Protein AF-0000000080389198 (afdb_homodimer)

pLDDT: 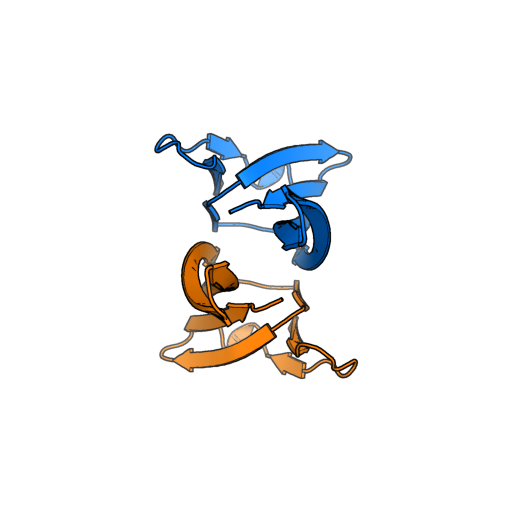mean 92.0, std 7.39, range [66.56, 98.25]

Sequence (150 aa):
MILIQRRYQDEVEQISEVDVDRVKLNLGITRKVCCGGREKKDYDLGWIENPKDMKLTTVKDYEIKDRVLEVWIEPMILIQRRYQDEVEQISEVDVDRVKLNLGITRKVCCGGREKKDYDLGWIENPKDMKLTTVKDYEIKDRVLEVWIEP

Radius of gyration: 15.68 Å; Cα contacts (8 Å, |Δi|>4): 399; chains: 2; bounding box: 32×49×30 Å

Secondary structure (DSSP, 8-state):
-EEEEETT---EEEE-GGG-SEEEEEEEEEEEEGGGEEEEEEEEEEEEES--EEEEEEEEEEEEETTEEEEEE--/-EEEEETT---EEEE-GGG-SEEEEEEEEEEEEGGGEEEEEEEEEEEEES--EEEEEEEEEEEEETTEEEEEE--

Organism: NCBI:txid1090322

Structure (mmCIF, N/CA/C/O backbone):
data_AF-0000000080389198-model_v1
#
loop_
_entity.id
_entity.type
_entity.pdbx_description
1 polymer 'Uncharacterized protein'
#
loop_
_atom_site.group_PDB
_atom_site.id
_atom_site.type_symbol
_atom_site.label_atom_id
_atom_site.label_alt_id
_atom_site.label_comp_id
_atom_site.label_asym_id
_atom_site.label_entity_id
_atom_site.label_seq_id
_atom_site.pdbx_PDB_ins_code
_atom_site.Cartn_x
_atom_site.Cartn_y
_atom_site.Cartn_z
_atom_site.occupancy
_atom_site.B_iso_or_equiv
_atom_site.auth_seq_id
_atom_site.auth_comp_id
_atom_site.auth_asym_id
_atom_site.auth_atom_id
_atom_site.pdbx_PDB_model_num
ATOM 1 N N . MET A 1 1 ? -12.062 -12.18 0.208 1 93.06 1 MET A N 1
ATOM 2 C CA . MET A 1 1 ? -12.703 -10.883 0.411 1 93.06 1 MET A CA 1
ATOM 3 C C . MET A 1 1 ? -11.664 -9.781 0.591 1 93.06 1 MET A C 1
ATOM 5 O O . MET A 1 1 ? -10.578 -10.031 1.115 1 93.06 1 MET A O 1
ATOM 9 N N . ILE A 1 2 ? -12.094 -8.633 0.04 1 95.5 2 ILE A N 1
ATOM 10 C CA . ILE A 1 2 ? -11.258 -7.453 0.213 1 95.5 2 ILE A CA 1
ATOM 11 C C . ILE A 1 2 ? -11.82 -6.574 1.327 1 95.5 2 ILE A C 1
ATOM 13 O O . ILE A 1 2 ? -12.969 -6.121 1.248 1 95.5 2 ILE A O 1
ATOM 17 N N . LEU A 1 3 ? -10.961 -6.379 2.312 1 96.56 3 LEU A N 1
ATOM 18 C CA . LEU A 1 3 ? -11.367 -5.586 3.467 1 96.56 3 LEU A CA 1
ATOM 19 C C . LEU A 1 3 ? -10.75 -4.191 3.414 1 96.56 3 LEU A C 1
ATOM 21 O O . LEU A 1 3 ? -9.539 -4.055 3.248 1 96.56 3 LEU A O 1
ATOM 25 N N . ILE A 1 4 ? -11.641 -3.213 3.543 1 96.69 4 ILE A N 1
ATOM 26 C CA . ILE A 1 4 ? -11.18 -1.829 3.516 1 96.69 4 ILE A CA 1
ATOM 27 C C . ILE A 1 4 ? -11.5 -1.15 4.844 1 96.69 4 ILE A C 1
ATOM 29 O O . ILE A 1 4 ? -12.664 -1.09 5.246 1 96.69 4 ILE A O 1
ATOM 33 N N . GLN A 1 5 ? -10.484 -0.658 5.449 1 96.38 5 GLN A N 1
ATOM 34 C CA . GLN A 1 5 ? -10.648 0.16 6.645 1 96.38 5 GLN A CA 1
ATOM 35 C C . GLN A 1 5 ? -10.352 1.627 6.355 1 96.38 5 GLN A C 1
ATOM 37 O O . GLN A 1 5 ? -9.219 1.978 6.016 1 96.38 5 GLN A O 1
ATOM 42 N N . ARG A 1 6 ? -11.305 2.43 6.598 1 93.62 6 ARG A N 1
ATOM 43 C CA . ARG A 1 6 ? -11.156 3.861 6.359 1 93.62 6 ARG A CA 1
ATOM 44 C C . ARG A 1 6 ? -10.258 4.5 7.414 1 93.62 6 ARG A C 1
ATOM 46 O O . ARG A 1 6 ? -10.203 4.035 8.555 1 93.62 6 ARG A O 1
ATOM 53 N N . ARG A 1 7 ? -9.664 5.566 6.914 1 88.31 7 ARG A N 1
ATOM 54 C CA . ARG A 1 7 ? -8.812 6.305 7.84 1 88.31 7 ARG A CA 1
ATOM 55 C C . ARG A 1 7 ? -9.617 6.828 9.031 1 88.31 7 ARG A C 1
ATOM 57 O O . ARG A 1 7 ? -10.727 7.34 8.859 1 88.31 7 ARG A O 1
ATOM 64 N N . TYR A 1 8 ? -9.164 6.711 10.219 1 84.88 8 TYR A N 1
ATOM 65 C CA . TYR A 1 8 ? -9.734 7.191 11.477 1 84.88 8 TYR A CA 1
ATOM 66 C C . TYR A 1 8 ? -11.016 6.438 11.82 1 84.88 8 TYR A C 1
ATOM 68 O O . TYR A 1 8 ? -11.844 6.938 12.578 1 84.88 8 TYR A O 1
ATOM 76 N N . GLN A 1 9 ? -11.273 5.402 11.148 1 85.81 9 GLN A N 1
ATOM 77 C CA . GLN A 1 9 ? -12.438 4.582 11.461 1 85.81 9 GLN A CA 1
ATOM 78 C C . GLN A 1 9 ? -12.039 3.143 11.773 1 85.81 9 GLN A C 1
ATOM 80 O O . GLN A 1 9 ? -11.078 2.623 11.195 1 85.81 9 GLN A O 1
ATOM 85 N N . ASP A 1 10 ? -12.82 2.545 12.57 1 85.25 10 ASP A N 1
ATOM 86 C CA . ASP A 1 10 ? -12.531 1.16 12.922 1 85.25 10 ASP A CA 1
ATOM 87 C C . ASP A 1 10 ? -13.359 0.191 12.078 1 85.25 10 ASP A C 1
ATOM 89 O O . ASP A 1 10 ? -13.031 -0.995 11.992 1 85.25 10 ASP A O 1
ATOM 93 N N . GLU A 1 11 ? -14.32 0.804 11.539 1 87.62 11 GLU A N 1
ATOM 94 C CA . GLU A 1 11 ? -15.203 -0.068 10.766 1 87.62 11 GLU A CA 1
ATOM 95 C C . GLU A 1 11 ? -14.539 -0.503 9.461 1 87.62 11 GLU A C 1
ATOM 97 O O . GLU A 1 11 ? -13.852 0.292 8.812 1 87.62 11 GLU A O 1
ATOM 102 N N . VAL A 1 12 ? -14.828 -1.728 9.125 1 92.75 12 VAL A N 1
ATOM 103 C CA . VAL A 1 12 ? -14.242 -2.33 7.934 1 92.75 12 VAL A CA 1
ATOM 104 C C . VAL A 1 12 ? -15.336 -2.615 6.906 1 92.75 12 VAL A C 1
ATOM 106 O O . VAL A 1 12 ? -16.391 -3.152 7.25 1 92.75 12 VAL A O 1
ATOM 109 N N . GLU A 1 13 ? -15.109 -2.164 5.75 1 94.81 13 GLU A N 1
ATOM 110 C CA . GLU A 1 13 ? -15.977 -2.471 4.621 1 94.81 13 GLU A CA 1
ATOM 111 C C . GLU A 1 13 ? -15.492 -3.705 3.867 1 94.81 13 GLU A C 1
ATOM 113 O O . GLU A 1 13 ? -14.289 -3.98 3.828 1 94.81 13 GLU A O 1
ATOM 118 N N . GLN A 1 14 ? -16.516 -4.383 3.277 1 95.69 14 GLN A N 1
ATOM 119 C CA . GLN A 1 14 ? -16.172 -5.586 2.531 1 95.69 14 GLN A CA 1
ATOM 120 C C . GLN A 1 14 ? -16.547 -5.449 1.059 1 95.69 14 GLN A C 1
ATOM 122 O O . GLN A 1 14 ? -17.641 -5.012 0.73 1 95.69 14 GLN A O 1
ATOM 127 N N . ILE A 1 15 ? -15.57 -5.832 0.276 1 95 15 ILE A N 1
ATOM 128 C CA . ILE A 1 15 ? -15.781 -5.879 -1.168 1 95 15 ILE A CA 1
ATOM 129 C C . ILE A 1 15 ? -15.586 -7.305 -1.672 1 95 15 ILE A C 1
ATOM 131 O O . ILE A 1 15 ? -14.625 -7.98 -1.29 1 95 15 ILE A O 1
ATOM 135 N N . SER A 1 16 ? -16.5 -7.641 -2.498 1 93.81 16 SER A N 1
ATOM 136 C CA . SER A 1 16 ? -16.359 -8.984 -3.053 1 93.81 16 SER A CA 1
ATOM 137 C C . SER A 1 16 ? -15.195 -9.062 -4.035 1 93.81 16 SER A C 1
ATOM 139 O O . SER A 1 16 ? -15.117 -8.266 -4.973 1 93.81 16 SER A O 1
ATOM 141 N N . GLU A 1 17 ? -14.438 -10.039 -3.861 1 90.12 17 GLU A N 1
ATOM 142 C CA . GLU A 1 17 ? -13.273 -10.219 -4.723 1 90.12 17 GLU A CA 1
ATOM 143 C C . GLU A 1 17 ? -13.688 -10.578 -6.145 1 90.12 17 GLU A C 1
ATOM 145 O O . GLU A 1 17 ? -12.93 -10.336 -7.094 1 90.12 17 GLU A O 1
ATOM 150 N N . VAL A 1 18 ? -14.867 -11.109 -6.297 1 91.62 18 VAL A N 1
ATOM 151 C CA . VAL A 1 18 ? -15.32 -11.539 -7.613 1 91.62 18 VAL A CA 1
ATOM 152 C C . VAL A 1 18 ? -15.609 -10.32 -8.484 1 91.62 18 VAL A C 1
ATOM 154 O O . VAL A 1 18 ? -15.648 -10.422 -9.719 1 91.62 18 VAL A O 1
ATOM 157 N N . ASP A 1 19 ? -15.781 -9.18 -7.859 1 92.62 19 ASP A N 1
ATOM 158 C CA . ASP A 1 19 ? -16.141 -7.965 -8.586 1 92.62 19 ASP A CA 1
ATOM 159 C C . ASP A 1 19 ? -14.891 -7.184 -8.992 1 92.62 19 ASP A C 1
ATOM 161 O O . ASP A 1 19 ? -14.992 -6.164 -9.68 1 92.62 19 ASP A O 1
ATOM 165 N N . VAL A 1 20 ? -13.672 -7.727 -8.562 1 95.19 20 VAL A N 1
ATOM 166 C CA . VAL A 1 20 ? -12.453 -6.938 -8.742 1 95.19 20 VAL A CA 1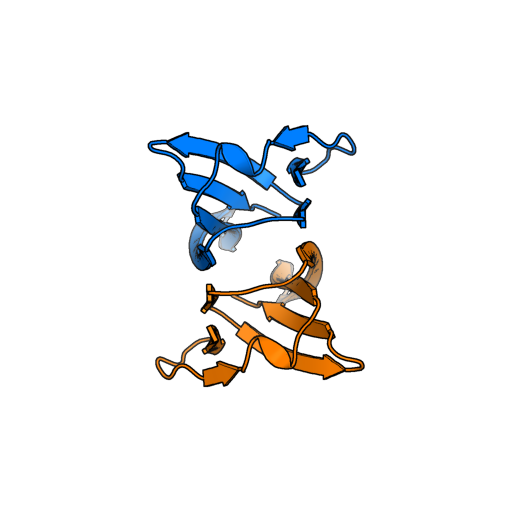
ATOM 167 C C . VAL A 1 20 ? -11.375 -7.789 -9.406 1 95.19 20 VAL A C 1
ATOM 169 O O . VAL A 1 20 ? -11.039 -8.867 -8.914 1 95.19 20 VAL A O 1
ATOM 172 N N . ASP A 1 21 ? -10.883 -7.305 -10.484 1 95.31 21 ASP A N 1
ATOM 173 C CA . ASP A 1 21 ? -9.797 -7.996 -11.18 1 95.31 21 ASP A CA 1
ATOM 174 C C . ASP A 1 21 ? -8.445 -7.414 -10.789 1 95.31 21 ASP A C 1
ATOM 176 O O . ASP A 1 21 ? -7.422 -8.102 -10.867 1 95.31 21 ASP A O 1
ATOM 180 N N . ARG A 1 22 ? -8.508 -6.168 -10.414 1 96.38 22 ARG A N 1
ATOM 181 C CA . ARG A 1 22 ? -7.258 -5.473 -10.117 1 96.38 22 ARG A CA 1
ATOM 182 C C . ARG A 1 22 ? -7.465 -4.418 -9.031 1 96.38 22 ARG A C 1
ATOM 184 O O . ARG A 1 22 ? -8.492 -3.734 -9.016 1 96.38 22 ARG A O 1
ATOM 191 N N . VAL A 1 23 ? -6.438 -4.344 -8.18 1 97 23 VAL A N 1
ATOM 192 C CA . VAL A 1 23 ? -6.41 -3.273 -7.188 1 97 23 VAL A CA 1
ATOM 193 C C . VAL A 1 23 ? -5.258 -2.32 -7.488 1 97 23 VAL A C 1
ATOM 195 O O . VAL A 1 23 ? -4.129 -2.756 -7.719 1 97 23 VAL A O 1
ATOM 198 N N . LYS A 1 24 ? -5.57 -1.054 -7.52 1 98.25 24 LYS A N 1
ATOM 199 C CA . LYS A 1 24 ? -4.551 -0.014 -7.637 1 98.25 24 LYS A CA 1
ATOM 200 C C . LYS A 1 24 ? -4.426 0.782 -6.34 1 98.25 24 LYS A C 1
ATOM 202 O O . LYS A 1 24 ? -5.43 1.21 -5.77 1 98.25 24 LYS A O 1
ATOM 207 N N . LEU A 1 25 ? -3.15 0.966 -5.898 1 97.75 25 LEU A N 1
ATOM 208 C CA . LEU A 1 25 ? -2.895 1.635 -4.629 1 97.75 25 LEU A CA 1
ATOM 209 C C . LEU A 1 25 ? -2.242 2.994 -4.852 1 97.75 25 LEU A C 1
ATOM 211 O O . LEU A 1 25 ? -1.196 3.088 -5.5 1 97.75 25 LEU A O 1
ATOM 215 N N . ASN A 1 26 ? -2.898 3.99 -4.301 1 97.75 26 ASN A N 1
ATOM 216 C CA . ASN A 1 26 ? -2.369 5.348 -4.316 1 97.75 26 ASN A CA 1
ATOM 217 C C . ASN A 1 26 ? -2.139 5.875 -2.9 1 97.75 26 ASN A C 1
ATOM 219 O O . ASN A 1 26 ? -2.947 5.629 -2.004 1 97.75 26 ASN A O 1
ATOM 223 N N . LEU A 1 27 ? -1.043 6.648 -2.789 1 97.06 27 LEU A N 1
ATOM 224 C CA . LEU A 1 27 ? -0.707 7.238 -1.499 1 97.06 27 LEU A CA 1
ATOM 225 C C . LEU A 1 27 ? -0.658 8.758 -1.593 1 97.06 27 LEU A C 1
ATOM 227 O O . LEU A 1 27 ? 0.05 9.312 -2.438 1 97.06 27 LEU A O 1
ATOM 231 N N . GLY A 1 28 ? -1.465 9.391 -0.769 1 95.06 28 GLY A N 1
ATOM 232 C CA . GLY A 1 28 ? -1.384 10.836 -0.609 1 95.06 28 GLY A CA 1
ATOM 233 C C . GLY A 1 28 ? -0.759 11.258 0.708 1 95.06 28 GLY A C 1
ATOM 234 O O . GLY A 1 28 ? -1.172 10.797 1.772 1 95.06 28 GLY A O 1
ATOM 235 N N . ILE A 1 29 ? 0.239 12.094 0.593 1 91.38 29 ILE A N 1
ATOM 236 C CA . ILE A 1 29 ? 0.878 12.625 1.792 1 91.38 29 ILE A CA 1
ATOM 237 C C . ILE A 1 29 ? 0.777 14.148 1.798 1 91.38 29 ILE A C 1
ATOM 239 O O . ILE A 1 29 ? 1.062 14.797 0.79 1 91.38 29 ILE A O 1
ATOM 243 N N . THR A 1 30 ? 0.309 14.586 2.885 1 86.5 30 THR A N 1
ATOM 244 C CA . THR A 1 30 ? 0.271 16.031 3.078 1 86.5 30 THR A CA 1
ATOM 245 C C . THR A 1 30 ? 1.342 16.469 4.074 1 86.5 30 THR A C 1
ATOM 247 O O . THR A 1 30 ? 1.425 15.945 5.18 1 86.5 30 THR A O 1
ATOM 250 N N . ARG A 1 31 ? 2.141 17.422 3.578 1 79.81 31 ARG A N 1
ATOM 251 C CA . ARG A 1 31 ? 3.199 17.922 4.453 1 79.81 31 ARG A CA 1
ATOM 252 C C . ARG A 1 31 ? 3.062 19.422 4.684 1 79.81 31 ARG A C 1
ATOM 254 O O . ARG A 1 31 ? 2.627 20.156 3.791 1 79.81 31 ARG A O 1
ATOM 261 N N . LYS A 1 32 ? 3.383 19.734 5.91 1 75.19 32 LYS A N 1
ATOM 262 C CA . LYS A 1 32 ? 3.445 21.156 6.223 1 75.19 32 LYS A CA 1
ATOM 263 C C . LYS A 1 32 ? 4.723 21.781 5.672 1 75.19 32 LYS A C 1
ATOM 265 O O . LYS A 1 32 ? 5.797 21.188 5.734 1 75.19 32 LYS A O 1
ATOM 270 N N . VAL A 1 33 ? 4.508 22.828 4.891 1 71.75 33 VAL A N 1
ATOM 271 C CA . VAL A 1 33 ? 5.652 23.562 4.363 1 71.75 33 VAL A CA 1
ATOM 272 C C . VAL A 1 33 ? 5.832 24.859 5.145 1 71.75 33 VAL A C 1
ATOM 274 O O . VAL A 1 33 ? 4.953 25.25 5.918 1 71.75 33 VAL A O 1
ATOM 277 N N . CYS A 1 34 ? 7.004 25.328 4.961 1 70.19 34 CYS A N 1
ATOM 278 C CA . CYS A 1 34 ? 7.289 26.594 5.629 1 70.19 34 CYS A CA 1
ATOM 279 C C . CYS A 1 34 ? 6.168 27.609 5.402 1 70.19 34 CYS A C 1
ATOM 281 O O . CYS A 1 34 ? 5.562 27.625 4.328 1 70.19 34 CYS A O 1
ATOM 283 N N . CYS A 1 35 ? 5.879 28.375 6.566 1 72.62 35 CYS A N 1
ATOM 284 C CA . CYS A 1 35 ? 4.98 29.531 6.551 1 72.62 35 CYS A CA 1
ATOM 285 C C . CYS A 1 35 ? 3.525 29.078 6.48 1 72.62 35 CYS A C 1
ATOM 287 O O . CYS A 1 35 ? 2.707 29.719 5.816 1 72.62 35 CYS A O 1
ATOM 289 N N . GLY A 1 36 ? 3.348 27.969 6.945 1 66.69 36 GLY A N 1
ATOM 290 C CA . GLY A 1 36 ? 1.979 27.531 7.148 1 66.69 36 GLY A CA 1
ATOM 291 C C . GLY A 1 36 ? 1.388 26.844 5.926 1 66.69 36 GLY A C 1
ATOM 292 O O . GLY A 1 36 ? 0.208 26.5 5.918 1 66.69 36 GLY A O 1
ATOM 293 N N . GLY A 1 37 ? 2.197 26.719 4.867 1 73.25 37 GLY A N 1
ATOM 294 C CA . GLY A 1 37 ? 1.66 26.109 3.664 1 73.25 37 GLY A CA 1
ATOM 295 C C . GLY A 1 37 ? 1.631 24.594 3.732 1 73.25 37 GLY A C 1
ATOM 296 O O . GLY A 1 37 ? 2.096 24 4.711 1 73.25 37 GLY A O 1
ATOM 297 N N . ARG A 1 38 ? 0.64 24.047 2.973 1 77.56 38 ARG A N 1
ATOM 298 C CA . ARG A 1 38 ? 0.573 22.594 2.867 1 77.56 38 ARG A CA 1
ATOM 299 C C . ARG A 1 38 ? 0.849 22.125 1.438 1 77.56 38 ARG A C 1
ATOM 301 O O . ARG A 1 38 ? 0.44 22.781 0.48 1 77.56 38 ARG A O 1
ATOM 308 N N . GLU A 1 39 ? 1.685 21.078 1.364 1 83.75 39 GLU A N 1
ATOM 309 C CA . GLU A 1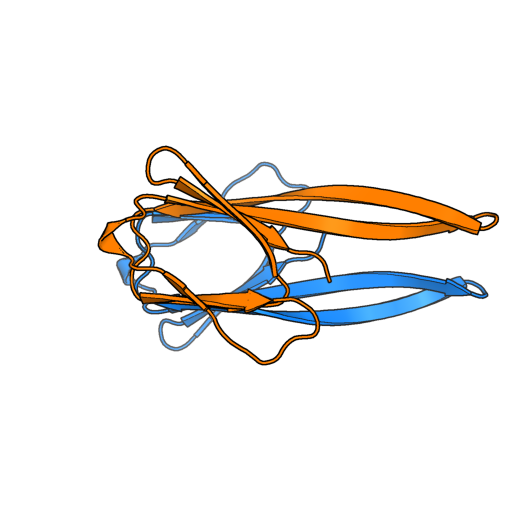 39 ? 1.966 20.453 0.077 1 83.75 39 GLU A CA 1
ATOM 310 C C . GLU A 1 39 ? 1.493 19 0.056 1 83.75 39 GLU A C 1
ATOM 312 O O . GLU A 1 39 ? 1.709 18.266 1.016 1 83.75 39 GLU A O 1
ATOM 317 N N . LYS A 1 40 ? 0.77 18.75 -0.941 1 88.5 40 LYS A N 1
ATOM 318 C CA . LYS A 1 40 ? 0.302 17.391 -1.118 1 88.5 40 LYS A CA 1
ATOM 319 C C . LYS A 1 40 ? 1.09 16.672 -2.213 1 88.5 40 LYS A C 1
ATOM 321 O O . LYS A 1 40 ? 1.309 17.234 -3.291 1 88.5 40 LYS A O 1
ATOM 326 N N . LYS A 1 41 ? 1.586 15.531 -1.925 1 91.12 41 LYS A N 1
ATOM 327 C CA . LYS A 1 41 ? 2.25 14.688 -2.914 1 91.12 41 LYS A CA 1
ATOM 328 C C . LYS A 1 41 ? 1.56 13.336 -3.033 1 91.12 41 LYS A C 1
ATOM 330 O O . LYS A 1 41 ? 1.168 12.742 -2.027 1 91.12 41 LYS A O 1
ATOM 335 N N . ASP A 1 42 ? 1.459 12.953 -4.273 1 93.62 42 ASP A N 1
ATOM 336 C CA . ASP A 1 42 ? 0.837 11.664 -4.555 1 93.62 42 ASP A CA 1
ATOM 337 C C . ASP A 1 42 ? 1.865 10.656 -5.07 1 93.62 42 ASP A C 1
ATOM 339 O O . ASP A 1 42 ? 2.748 11.016 -5.852 1 93.62 42 ASP A O 1
ATOM 343 N N . TYR A 1 43 ? 1.741 9.5 -4.586 1 94.88 43 TYR A N 1
ATOM 344 C CA . TYR A 1 43 ? 2.627 8.414 -5 1 94.88 43 TYR A CA 1
ATOM 345 C C . TYR A 1 43 ? 1.829 7.238 -5.547 1 94.88 43 TYR A C 1
ATOM 347 O O . TYR A 1 43 ? 0.789 6.875 -4.992 1 94.88 43 TYR A O 1
ATOM 355 N N . ASP A 1 44 ? 2.305 6.691 -6.625 1 95.81 44 ASP A N 1
ATOM 356 C CA . ASP A 1 44 ? 1.837 5.395 -7.102 1 95.81 44 ASP A CA 1
ATOM 357 C C . ASP A 1 44 ? 2.508 4.254 -6.34 1 95.81 44 ASP A C 1
ATOM 359 O O . ASP A 1 44 ? 3.727 4.078 -6.422 1 95.81 44 ASP A O 1
ATOM 363 N N . LEU A 1 45 ? 1.625 3.475 -5.629 1 96.75 45 LEU A N 1
ATOM 364 C CA . LEU A 1 45 ? 2.229 2.404 -4.844 1 96.75 45 LEU A CA 1
ATOM 365 C C . LEU A 1 45 ? 2.213 1.088 -5.609 1 96.75 45 LEU A C 1
ATOM 367 O O . LEU A 1 45 ? 2.822 0.106 -5.184 1 96.75 45 LEU A O 1
ATOM 371 N N . GLY A 1 46 ? 1.457 1.049 -6.715 1 96.88 46 GLY A N 1
ATOM 372 C CA . GLY A 1 46 ? 1.463 -0.164 -7.516 1 96.88 46 GLY A CA 1
ATOM 373 C C . GLY A 1 46 ? 0.084 -0.773 -7.688 1 96.88 46 GLY A C 1
ATOM 374 O O . GLY A 1 46 ? -0.922 -0.06 -7.672 1 96.88 46 GLY A O 1
ATOM 375 N N . TRP A 1 47 ? 0.161 -2.08 -8.055 1 97.62 47 TRP A N 1
ATOM 376 C CA . TRP A 1 47 ? -1.101 -2.752 -8.344 1 97.62 47 TRP A CA 1
ATOM 377 C C . TRP A 1 47 ? -1.033 -4.227 -7.957 1 97.62 47 TRP A C 1
ATOM 379 O O . TRP A 1 47 ? 0.055 -4.781 -7.789 1 97.62 47 TRP A O 1
ATOM 389 N N . ILE A 1 48 ? -2.188 -4.793 -7.75 1 96.12 48 ILE A N 1
ATOM 390 C CA . ILE A 1 48 ? -2.375 -6.203 -7.426 1 96.12 48 ILE A CA 1
ATOM 391 C C . ILE A 1 48 ? -3.367 -6.832 -8.398 1 96.12 48 ILE A C 1
ATOM 393 O O . ILE A 1 48 ? -4.484 -6.332 -8.57 1 96.12 48 ILE A O 1
ATOM 397 N N . GLU A 1 49 ? -2.932 -7.969 -8.992 1 95.06 49 GLU A N 1
ATOM 398 C CA . GLU A 1 49 ? -3.838 -8.68 -9.891 1 95.06 49 GLU A CA 1
ATOM 399 C C . GLU A 1 49 ? -4.586 -9.789 -9.164 1 95.06 49 GLU A C 1
ATOM 401 O O . GLU A 1 49 ? -4.008 -10.492 -8.336 1 95.06 49 GLU A O 1
ATOM 406 N N . ASN A 1 50 ? -5.887 -9.922 -9.453 1 92.38 50 ASN A N 1
ATOM 407 C CA . ASN A 1 50 ? -6.746 -10.969 -8.922 1 92.38 50 ASN A CA 1
ATOM 408 C C . ASN A 1 50 ? -6.641 -11.07 -7.402 1 92.38 50 ASN A C 1
ATOM 410 O O . ASN A 1 50 ? -6.316 -12.133 -6.867 1 92.38 50 ASN A O 1
ATOM 414 N N . PRO A 1 51 ? -7.094 -9.93 -6.809 1 90.88 51 PRO A N 1
ATOM 415 C CA . PRO A 1 51 ? -7.02 -9.953 -5.348 1 90.88 51 PRO A CA 1
ATOM 416 C C . PRO A 1 51 ? -7.973 -10.969 -4.723 1 90.88 51 PRO A C 1
ATOM 418 O O . PRO A 1 51 ? -9.109 -11.109 -5.18 1 90.88 51 PRO A O 1
ATOM 421 N N . LYS A 1 52 ? -7.555 -11.688 -3.844 1 86.44 52 LYS A N 1
ATOM 422 C CA . LYS A 1 52 ? -8.43 -12.641 -3.164 1 86.44 52 LYS A CA 1
ATOM 423 C C . LYS A 1 52 ? -8.695 -12.203 -1.725 1 86.44 52 LYS A C 1
ATOM 425 O O . LYS A 1 52 ? -9.828 -11.883 -1.37 1 86.44 52 LYS A O 1
ATOM 430 N N . ASP A 1 53 ? -7.957 -12.508 -0.784 1 91.44 53 ASP A N 1
ATOM 431 C CA . ASP A 1 53 ? -8.055 -12.125 0.622 1 91.44 53 ASP A CA 1
ATOM 432 C C . ASP A 1 53 ? -7.008 -11.07 0.975 1 91.44 53 ASP A C 1
ATOM 434 O O . ASP A 1 53 ? -5.809 -11.359 1.002 1 91.44 53 ASP A O 1
ATOM 438 N N . MET A 1 54 ? -7.691 -9.805 1.128 1 95.12 54 MET A N 1
ATOM 439 C CA . MET A 1 54 ? -6.766 -8.734 1.498 1 95.12 54 MET A CA 1
ATOM 440 C C . MET A 1 54 ? -7.441 -7.719 2.408 1 95.12 54 MET A C 1
ATOM 442 O O . MET A 1 54 ? -8.672 -7.637 2.453 1 95.12 54 MET A O 1
ATOM 446 N N . LYS A 1 55 ? -6.57 -7.082 3.121 1 97.25 55 LYS A N 1
ATOM 447 C CA . LYS A 1 55 ? -7.012 -5.98 3.971 1 97.25 55 LYS A CA 1
ATOM 448 C C . LYS A 1 55 ? -6.172 -4.73 3.734 1 97.25 55 LYS A C 1
ATOM 450 O O . LYS A 1 55 ? -4.941 -4.797 3.709 1 97.25 55 LYS A O 1
ATOM 455 N N . LEU A 1 56 ? -6.883 -3.611 3.492 1 96.88 56 LEU A N 1
ATOM 456 C CA . LEU A 1 56 ? -6.238 -2.307 3.379 1 96.88 56 LEU A CA 1
ATOM 457 C C . LEU A 1 56 ? -6.746 -1.356 4.457 1 96.88 56 LEU A C 1
ATOM 459 O O . LEU A 1 56 ? -7.953 -1.271 4.699 1 96.88 56 LEU A O 1
ATOM 463 N N . THR A 1 57 ? -5.777 -0.709 5.043 1 97.06 57 THR A N 1
ATOM 464 C CA . THR A 1 57 ? -6.145 0.238 6.09 1 97.06 57 THR A CA 1
ATOM 465 C C . THR A 1 57 ? -5.711 1.652 5.715 1 97.06 57 THR A C 1
ATOM 467 O O . THR A 1 57 ? -4.984 1.846 4.734 1 97.06 57 THR A O 1
ATOM 470 N N . THR A 1 58 ? -6.195 2.666 6.418 1 96.19 58 THR A N 1
ATOM 471 C CA . THR A 1 58 ? -5.84 4.07 6.238 1 96.19 58 THR A CA 1
ATOM 472 C C . THR A 1 58 ? -6.344 4.586 4.891 1 96.19 58 THR A C 1
ATOM 474 O O . THR A 1 58 ? -5.68 5.402 4.246 1 96.19 58 THR A O 1
ATOM 477 N N . VAL A 1 59 ? -7.508 4.055 4.52 1 96.38 59 VAL A N 1
ATOM 478 C CA . VAL A 1 59 ? -8.047 4.406 3.209 1 96.38 59 VAL A CA 1
ATOM 479 C C . VAL A 1 59 ? -8.891 5.672 3.316 1 96.38 59 VAL A C 1
ATOM 481 O O . VAL A 1 59 ? -9.82 5.734 4.121 1 96.38 59 VAL A O 1
ATOM 484 N N . LYS A 1 60 ? -8.547 6.633 2.594 1 96.31 60 LYS A N 1
ATOM 485 C CA . LYS A 1 60 ? -9.344 7.855 2.531 1 96.31 60 LYS A CA 1
ATOM 486 C C . LYS A 1 60 ? -10.57 7.664 1.651 1 96.31 60 LYS A C 1
ATOM 488 O O . LYS A 1 60 ? -11.672 8.102 2.006 1 96.31 60 LYS A O 1
ATOM 493 N N . ASP A 1 61 ? -10.281 7.02 0.513 1 95.69 61 ASP A N 1
ATOM 494 C CA . ASP A 1 61 ? -11.352 6.812 -0.459 1 95.69 61 ASP A CA 1
ATOM 495 C C . ASP A 1 61 ? -11.016 5.66 -1.404 1 95.69 61 ASP A C 1
ATOM 497 O O . ASP A 1 61 ? -9.859 5.238 -1.492 1 95.69 61 ASP A O 1
ATOM 501 N N . TYR A 1 62 ? -12.125 5.074 -2.023 1 97 62 TYR A N 1
ATOM 502 C CA . TYR A 1 62 ? -11.922 4.082 -3.072 1 97 62 TYR A CA 1
ATOM 503 C C . TYR A 1 62 ? -13.047 4.133 -4.098 1 97 62 TYR A C 1
ATOM 505 O O . TYR A 1 62 ? -14.141 4.637 -3.809 1 97 62 TYR A O 1
ATOM 513 N N . GLU A 1 63 ? -12.711 3.67 -5.242 1 96.94 63 GLU A N 1
ATOM 514 C CA . GLU A 1 63 ? -13.68 3.572 -6.324 1 96.94 63 GLU A CA 1
ATOM 515 C C . GLU A 1 63 ? -13.516 2.264 -7.094 1 96.94 63 GLU A C 1
ATOM 517 O O . GLU A 1 63 ? -12.406 1.735 -7.203 1 96.94 63 GLU A O 1
ATOM 522 N N . ILE A 1 64 ? -14.664 1.743 -7.527 1 96.31 64 ILE A N 1
ATOM 523 C CA . ILE A 1 64 ? -14.617 0.58 -8.406 1 96.31 64 ILE A CA 1
ATOM 524 C C . ILE A 1 64 ? -15.133 0.962 -9.797 1 96.31 64 ILE A C 1
ATOM 526 O O . ILE A 1 64 ? -16.266 1.411 -9.938 1 96.31 64 ILE A O 1
ATOM 530 N N . LYS A 1 65 ? -14.25 0.817 -10.766 1 96.38 65 LYS A N 1
ATOM 531 C CA . LYS A 1 65 ? -14.617 1.062 -12.156 1 96.38 65 LYS A CA 1
ATOM 532 C C . LYS A 1 65 ? -14.062 -0.028 -13.07 1 96.38 65 LYS A C 1
ATOM 534 O O . LYS A 1 65 ? -12.875 -0.351 -13.016 1 96.38 65 LYS A O 1
ATOM 539 N N . ASP A 1 66 ? -14.906 -0.617 -13.922 1 96.38 66 ASP A N 1
ATOM 540 C CA . ASP A 1 66 ? -14.508 -1.647 -14.875 1 96.38 66 ASP A CA 1
ATOM 541 C C . ASP A 1 66 ? -13.695 -2.742 -14.195 1 96.38 66 ASP A C 1
ATOM 543 O O . ASP A 1 66 ? -12.625 -3.121 -14.68 1 96.38 66 ASP A O 1
ATOM 547 N N . ARG A 1 67 ? -14.086 -3.113 -12.953 1 96.06 67 ARG A N 1
ATOM 548 C CA . ARG A 1 67 ? -13.562 -4.227 -12.172 1 96.06 67 ARG A CA 1
ATOM 549 C C . ARG A 1 67 ? -12.156 -3.92 -11.656 1 96.06 67 ARG A C 1
ATOM 551 O O . ARG A 1 67 ? -11.375 -4.832 -11.398 1 96.06 67 ARG A O 1
ATOM 558 N N . VAL A 1 68 ? -11.867 -2.654 -11.633 1 97.06 68 VAL A N 1
ATOM 559 C CA . VAL A 1 68 ? -10.633 -2.186 -11.008 1 97.06 68 VAL A CA 1
ATOM 560 C C . VAL A 1 68 ? -10.961 -1.407 -9.734 1 97.06 68 VAL A C 1
ATOM 562 O O . VAL A 1 68 ? -11.695 -0.416 -9.773 1 97.06 68 VAL A O 1
ATOM 565 N N . LEU A 1 69 ? -10.414 -1.889 -8.648 1 98 69 LEU A N 1
ATOM 566 C CA . LEU A 1 69 ? -10.531 -1.172 -7.387 1 98 69 LEU A CA 1
ATOM 567 C C . LEU A 1 69 ? -9.367 -0.202 -7.203 1 98 69 LEU A C 1
ATOM 569 O O . LEU A 1 69 ? -8.227 -0.625 -7.016 1 98 69 LEU A O 1
ATOM 573 N N . GLU A 1 70 ? -9.688 1.061 -7.289 1 98.19 70 GLU A N 1
ATOM 574 C CA . GLU A 1 70 ? -8.672 2.08 -7.031 1 98.19 70 GLU A CA 1
ATOM 575 C C . GLU A 1 70 ? -8.789 2.629 -5.613 1 98.19 70 GLU A C 1
ATOM 577 O O . GLU A 1 70 ? -9.852 3.109 -5.211 1 98.19 70 GLU A O 1
ATOM 582 N N . VAL A 1 71 ? -7.629 2.547 -4.852 1 97.81 71 VAL A N 1
ATOM 583 C CA . VAL A 1 71 ? -7.652 2.9 -3.436 1 97.81 71 VAL A CA 1
ATOM 584 C C . VAL A 1 71 ? -6.715 4.082 -3.182 1 97.81 71 VAL A C 1
ATOM 586 O O . VAL A 1 71 ? -5.586 4.102 -3.676 1 97.81 71 VAL A O 1
ATOM 589 N N . TRP A 1 72 ? -7.25 5.094 -2.469 1 97.75 72 TRP A N 1
ATOM 590 C CA . TRP A 1 72 ? -6.441 6.23 -2.041 1 97.75 72 TRP A CA 1
ATOM 591 C C . TRP A 1 72 ? -6.16 6.168 -0.544 1 97.75 72 TRP A C 1
ATOM 593 O O . TRP A 1 72 ? -7.066 6.344 0.272 1 97.75 72 TRP A O 1
ATOM 603 N N . ILE A 1 73 ? -4.887 5.977 -0.267 1 97 73 ILE A N 1
ATOM 604 C CA . ILE A 1 73 ? -4.41 5.918 1.11 1 97 73 ILE A CA 1
ATOM 605 C C . ILE A 1 73 ? -3.904 7.297 1.539 1 97 73 ILE A C 1
ATOM 607 O O . ILE A 1 73 ? -3.188 7.961 0.789 1 97 73 ILE A O 1
ATOM 611 N N . GLU A 1 74 ? -4.301 7.664 2.684 1 94.56 74 GLU A N 1
ATOM 612 C CA . GLU A 1 74 ? -3.848 8.938 3.232 1 94.56 74 GLU A CA 1
ATOM 613 C C . GLU A 1 74 ? -3.701 8.867 4.75 1 94.56 74 GLU A C 1
ATOM 615 O O . GLU A 1 74 ? -4.688 8.977 5.48 1 94.56 74 GLU A O 1
ATOM 620 N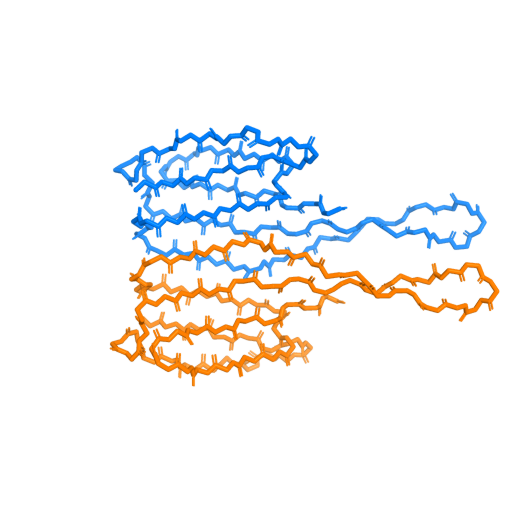 N . PRO A 1 75 ? -2.52 8.805 5.109 1 88.88 75 PRO A N 1
ATOM 621 C CA . PRO A 1 75 ? -2.312 8.727 6.559 1 88.88 75 PRO A CA 1
ATOM 622 C C . PRO A 1 75 ? -2.506 10.062 7.262 1 88.88 75 PRO A C 1
ATOM 624 O O . PRO A 1 75 ? -2.301 11.117 6.652 1 88.88 75 PRO A O 1
ATOM 627 N N . MET B 1 1 ? 3.932 -13.086 -10.578 1 93.25 1 MET B N 1
ATOM 628 C CA . MET B 1 1 ? 5.184 -12.547 -10.055 1 93.25 1 MET B CA 1
ATOM 629 C C . MET B 1 1 ? 4.938 -11.258 -9.273 1 93.25 1 MET B C 1
ATOM 631 O O . MET B 1 1 ? 4.016 -10.508 -9.586 1 93.25 1 MET B O 1
ATOM 635 N N . ILE B 1 2 ? 5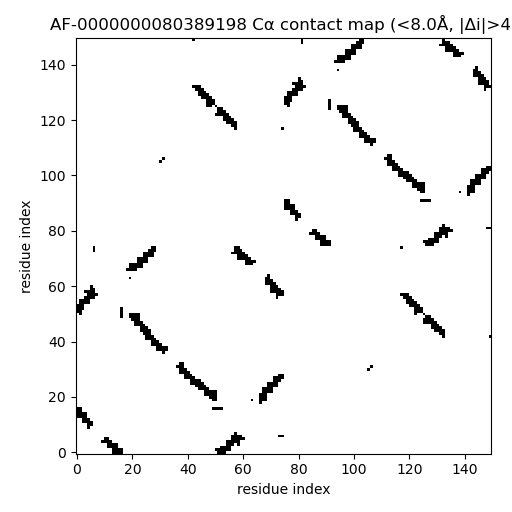.797 -11.18 -8.211 1 95.69 2 ILE B N 1
ATOM 636 C CA . ILE B 1 2 ? 5.75 -9.961 -7.41 1 95.69 2 ILE B CA 1
ATOM 637 C C . ILE B 1 2 ? 6.91 -9.047 -7.793 1 95.69 2 ILE B C 1
ATOM 639 O O . ILE B 1 2 ? 8.078 -9.438 -7.691 1 95.69 2 ILE B O 1
ATOM 643 N N . LEU B 1 3 ? 6.508 -7.852 -8.227 1 96.75 3 LEU B N 1
ATOM 644 C CA . LEU B 1 3 ? 7.504 -6.875 -8.656 1 96.75 3 LEU B CA 1
ATOM 645 C C . LEU B 1 3 ? 7.695 -5.793 -7.602 1 96.75 3 LEU B C 1
ATOM 647 O O . LEU B 1 3 ? 6.723 -5.195 -7.133 1 96.75 3 LEU B O 1
ATOM 651 N N . ILE B 1 4 ? 8.977 -5.613 -7.254 1 96.75 4 ILE B N 1
ATOM 652 C CA . ILE B 1 4 ? 9.305 -4.605 -6.25 1 96.75 4 ILE B CA 1
ATOM 653 C C . ILE B 1 4 ? 10.203 -3.537 -6.867 1 96.75 4 ILE B C 1
ATOM 655 O O . ILE B 1 4 ? 11.281 -3.846 -7.391 1 96.75 4 ILE B O 1
ATOM 659 N N . GLN B 1 5 ? 9.75 -2.326 -6.773 1 96.5 5 GLN B N 1
ATOM 660 C CA . GLN B 1 5 ? 10.57 -1.186 -7.172 1 96.5 5 GLN B CA 1
ATOM 661 C C . GLN B 1 5 ? 11.008 -0.377 -5.953 1 96.5 5 GLN B C 1
ATOM 663 O O . GLN B 1 5 ? 10.18 0.194 -5.246 1 96.5 5 GLN B O 1
ATOM 668 N N . ARG B 1 6 ? 12.273 -0.266 -5.824 1 93.88 6 ARG B N 1
ATOM 669 C CA . ARG B 1 6 ? 12.844 0.479 -4.703 1 93.88 6 ARG B CA 1
ATOM 670 C C . ARG B 1 6 ? 12.633 1.979 -4.883 1 93.88 6 ARG B C 1
ATOM 672 O O . ARG B 1 6 ? 12.57 2.473 -6.012 1 93.88 6 ARG B O 1
ATOM 679 N N . ARG B 1 7 ? 12.586 2.58 -3.711 1 88.69 7 ARG B N 1
ATOM 680 C CA . ARG B 1 7 ? 12.453 4.031 -3.736 1 88.69 7 ARG B CA 1
ATOM 681 C C . ARG B 1 7 ? 13.625 4.68 -4.465 1 88.69 7 ARG B C 1
ATOM 683 O O . ARG B 1 7 ? 14.773 4.305 -4.25 1 88.69 7 ARG B O 1
ATOM 690 N N . TYR B 1 8 ? 13.438 5.605 -5.324 1 85.5 8 TYR B N 1
ATOM 691 C CA . TYR B 1 8 ? 14.406 6.398 -6.074 1 85.5 8 TYR B CA 1
ATOM 692 C C . TYR B 1 8 ? 15.156 5.531 -7.078 1 85.5 8 TYR B C 1
ATOM 694 O O . TYR B 1 8 ? 16.266 5.875 -7.504 1 85.5 8 TYR B O 1
ATOM 702 N N . GLN B 1 9 ? 14.695 4.367 -7.305 1 86.62 9 GLN B N 1
ATOM 703 C CA . GLN B 1 9 ? 15.312 3.494 -8.297 1 86.62 9 GLN B CA 1
ATOM 704 C C . GLN B 1 9 ? 14.297 3.078 -9.367 1 86.62 9 GLN B C 1
ATOM 706 O O . GLN B 1 9 ? 13.109 2.916 -9.07 1 86.62 9 GLN B O 1
ATOM 711 N N . ASP B 1 10 ? 14.82 2.826 -10.523 1 86 10 ASP B N 1
ATOM 712 C CA . ASP B 1 10 ? 13.938 2.412 -11.609 1 86 10 ASP B CA 1
ATOM 713 C C . ASP B 1 10 ? 13.945 0.895 -11.773 1 86 10 ASP B C 1
ATOM 715 O O . ASP B 1 10 ? 13.031 0.328 -12.383 1 86 10 ASP B O 1
ATOM 719 N N . GLU B 1 11 ? 14.945 0.385 -11.211 1 88.5 11 GLU B N 1
ATOM 720 C CA . GLU B 1 11 ? 15.062 -1.061 -11.383 1 88.5 11 GLU B CA 1
ATOM 721 C C . GLU B 1 11 ? 14.016 -1.797 -10.547 1 88.5 11 GLU B C 1
ATOM 723 O O . GLU B 1 11 ? 13.727 -1.406 -9.414 1 88.5 11 GLU B O 1
ATOM 728 N N . VAL B 1 12 ? 13.547 -2.859 -11.156 1 93.31 12 VAL B N 1
ATOM 729 C CA . VAL B 1 12 ? 12.5 -3.658 -10.523 1 93.31 12 VAL B CA 1
ATOM 730 C C . VAL B 1 12 ? 13.047 -5.039 -10.172 1 93.31 12 VAL B C 1
ATOM 732 O O . VAL B 1 12 ? 13.727 -5.672 -10.984 1 93.31 12 VAL B O 1
ATOM 735 N N . GLU B 1 13 ? 12.836 -5.387 -8.984 1 95.25 13 GLU B N 1
ATOM 736 C CA . GLU B 1 13 ? 13.164 -6.73 -8.516 1 95.25 13 GLU B CA 1
ATOM 737 C C . GLU B 1 13 ? 11.969 -7.672 -8.648 1 95.25 13 GLU B C 1
ATOM 739 O O . GLU B 1 13 ? 10.82 -7.238 -8.547 1 95.25 13 GLU B O 1
ATOM 744 N N . GLN B 1 14 ? 12.359 -8.969 -8.844 1 96 14 GLN B N 1
ATOM 745 C CA . GLN B 1 14 ? 11.297 -9.961 -8.992 1 96 14 GLN B CA 1
ATOM 746 C C . GLN B 1 14 ? 11.359 -11.008 -7.887 1 96 14 GLN B C 1
ATOM 748 O O . GLN B 1 14 ? 12.43 -11.547 -7.594 1 96 14 GLN B O 1
ATOM 753 N N . ILE B 1 15 ? 10.18 -11.219 -7.352 1 95.12 15 ILE B N 1
ATOM 754 C CA . ILE B 1 15 ? 10.023 -12.273 -6.348 1 95.12 15 ILE B CA 1
ATOM 755 C C . ILE B 1 15 ? 9.016 -13.305 -6.844 1 95.12 15 ILE B C 1
ATOM 757 O O . ILE B 1 15 ? 7.953 -12.953 -7.355 1 95.12 15 ILE B O 1
ATOM 761 N N . SER B 1 16 ? 9.422 -14.484 -6.621 1 93.81 16 SER B N 1
ATOM 762 C CA . SER B 1 16 ? 8.5 -15.539 -7.035 1 93.81 16 SER B CA 1
ATOM 763 C C . SER B 1 16 ? 7.289 -15.609 -6.117 1 93.81 16 SER B C 1
ATOM 765 O O . SER B 1 16 ? 7.434 -15.703 -4.895 1 93.81 16 SER B O 1
ATOM 767 N N . GLU B 1 17 ? 6.191 -15.672 -6.715 1 90.06 17 GLU B N 1
ATOM 768 C CA . GLU B 1 17 ? 4.949 -15.719 -5.949 1 90.06 17 GLU B CA 1
ATOM 769 C C . GLU B 1 17 ? 4.809 -17.047 -5.203 1 90.06 17 GLU B C 1
ATOM 771 O O . GLU B 1 17 ? 4.102 -17.125 -4.195 1 90.06 17 GLU B O 1
ATOM 776 N N . VAL B 1 18 ? 5.477 -18.047 -5.672 1 91.62 18 VAL B N 1
ATOM 777 C CA . VAL B 1 18 ? 5.359 -19.375 -5.066 1 91.62 18 VAL B CA 1
ATOM 778 C C . VAL B 1 18 ? 6.039 -19.375 -3.697 1 91.62 18 VAL B C 1
ATOM 780 O O . VAL B 1 18 ? 5.754 -20.234 -2.855 1 91.62 18 VAL B O 1
ATOM 783 N N . ASP B 1 19 ? 6.891 -18.406 -3.471 1 92.5 19 ASP B N 1
ATOM 784 C CA . ASP B 1 19 ? 7.668 -18.359 -2.234 1 92.5 19 ASP B CA 1
ATOM 785 C C . ASP B 1 19 ? 6.953 -17.531 -1.168 1 92.5 19 ASP B C 1
ATOM 787 O O . ASP B 1 19 ? 7.414 -17.453 -0.028 1 92.5 19 ASP B O 1
ATOM 791 N N . VAL B 1 20 ? 5.762 -16.938 -1.585 1 94.94 20 VAL B N 1
ATOM 792 C CA . VAL B 1 20 ? 5.121 -15.969 -0.7 1 94.94 20 VAL B CA 1
ATOM 793 C C . VAL B 1 20 ? 3.648 -16.328 -0.523 1 94.94 20 VAL B C 1
ATOM 795 O O . VAL B 1 20 ? 2.912 -16.453 -1.505 1 94.94 20 VAL B O 1
ATOM 798 N N . ASP B 1 21 ? 3.256 -16.469 0.688 1 95.38 21 ASP B N 1
ATOM 799 C CA . ASP B 1 21 ? 1.853 -16.75 0.985 1 95.38 21 ASP B CA 1
ATOM 800 C C . ASP B 1 21 ? 1.108 -15.461 1.354 1 95.38 21 ASP B C 1
ATOM 802 O O . ASP B 1 21 ? -0.109 -15.375 1.187 1 95.38 21 ASP B O 1
ATOM 806 N N . ARG B 1 22 ? 1.919 -14.547 1.856 1 96.38 22 ARG B N 1
ATOM 807 C CA . ARG B 1 22 ? 1.301 -13.32 2.342 1 96.38 22 ARG B CA 1
ATOM 808 C C . ARG B 1 22 ? 2.242 -12.125 2.178 1 96.38 22 ARG B C 1
ATOM 810 O O . ARG B 1 22 ? 3.451 -12.25 2.385 1 96.38 22 ARG B O 1
ATOM 817 N N . VAL B 1 23 ? 1.573 -11.031 1.824 1 97 23 VAL B N 1
ATOM 818 C CA . VAL B 1 23 ? 2.312 -9.773 1.779 1 97 23 VAL B CA 1
ATOM 819 C C . VAL B 1 23 ? 1.786 -8.828 2.857 1 97 23 VAL B C 1
ATOM 821 O O . VAL B 1 23 ? 0.575 -8.641 2.996 1 97 23 VAL B O 1
ATOM 824 N N . LYS B 1 24 ? 2.689 -8.273 3.609 1 98.19 24 LYS B N 1
ATOM 825 C CA . LYS B 1 24 ? 2.361 -7.23 4.574 1 98.19 24 LYS B CA 1
ATOM 826 C C . LYS B 1 24 ? 2.943 -5.883 4.152 1 98.19 24 LYS B C 1
ATOM 828 O O . LYS B 1 24 ? 4.117 -5.801 3.779 1 98.19 24 LYS B O 1
ATOM 833 N N . LEU B 1 25 ? 2.086 -4.836 4.223 1 97.81 25 LEU B N 1
ATOM 834 C CA . LEU B 1 25 ? 2.486 -3.512 3.762 1 97.81 25 LEU B CA 1
ATOM 835 C C . LEU B 1 25 ? 2.604 -2.543 4.934 1 97.81 25 LEU B C 1
ATOM 837 O O . LEU B 1 25 ? 1.648 -2.357 5.688 1 97.81 25 LEU B O 1
ATOM 841 N N . ASN B 1 26 ? 3.781 -1.968 5.016 1 97.69 26 ASN B N 1
ATOM 842 C CA . ASN B 1 26 ? 4.047 -0.929 6.004 1 97.69 26 ASN B CA 1
ATOM 843 C C . ASN B 1 26 ? 4.43 0.391 5.344 1 97.69 26 ASN B C 1
ATOM 845 O O . ASN B 1 26 ? 5.156 0.404 4.348 1 97.69 26 ASN B O 1
ATOM 849 N N . LEU B 1 27 ? 3.947 1.472 5.988 1 97.12 27 LEU B N 1
ATOM 850 C CA . LEU B 1 27 ? 4.246 2.805 5.48 1 97.12 27 LEU B CA 1
ATOM 851 C C . LEU B 1 27 ? 4.961 3.643 6.535 1 97.12 27 LEU B C 1
ATOM 853 O O . LEU B 1 27 ? 4.469 3.795 7.652 1 97.12 27 LEU B O 1
ATOM 857 N N . GLY B 1 28 ? 6.121 4.105 6.16 1 95.19 28 GLY B N 1
ATOM 858 C CA . GLY B 1 28 ? 6.828 5.074 6.984 1 95.19 28 GLY B CA 1
ATOM 859 C C . GLY B 1 28 ? 6.797 6.477 6.414 1 95.19 28 GLY B C 1
ATOM 860 O O . GLY B 1 28 ? 7.125 6.688 5.246 1 95.19 28 GLY B O 1
ATOM 861 N N . ILE B 1 29 ? 6.367 7.398 7.254 1 91.5 29 ILE B N 1
ATOM 862 C CA . ILE B 1 29 ? 6.359 8.797 6.848 1 91.5 29 ILE B CA 1
ATOM 863 C C . ILE B 1 29 ? 7.23 9.617 7.797 1 91.5 29 ILE B C 1
ATOM 865 O O . ILE B 1 29 ? 7.113 9.5 9.016 1 91.5 29 ILE B O 1
ATOM 869 N N . THR B 1 30 ? 8.086 10.312 7.172 1 86.88 30 THR B N 1
ATOM 870 C CA . THR B 1 30 ? 8.906 11.242 7.945 1 86.88 30 THR B CA 1
ATOM 871 C C . THR B 1 30 ? 8.453 12.68 7.73 1 86.88 30 THR B C 1
ATOM 873 O O . THR B 1 30 ? 8.344 13.141 6.59 1 86.88 30 THR B O 1
ATOM 876 N N . ARG B 1 31 ? 8.156 13.32 8.875 1 79.69 31 ARG B N 1
ATOM 877 C CA . ARG B 1 31 ? 7.711 14.703 8.781 1 79.69 31 ARG B CA 1
ATOM 878 C C . ARG B 1 31 ? 8.648 15.633 9.539 1 79.69 31 ARG B C 1
ATOM 880 O O . ARG B 1 31 ? 9.211 15.258 10.57 1 79.69 31 ARG B O 1
ATOM 887 N N . LYS B 1 32 ? 8.805 16.75 8.883 1 75.75 32 LYS B N 1
ATOM 888 C CA . LYS B 1 32 ? 9.555 17.781 9.578 1 75.75 32 LYS B CA 1
ATOM 889 C C . LYS B 1 32 ? 8.703 18.453 10.664 1 75.75 32 LYS B C 1
ATOM 891 O O . LYS B 1 32 ? 7.52 18.703 10.453 1 75.75 32 LYS B O 1
ATOM 896 N N . VAL B 1 33 ? 9.266 18.438 11.875 1 72.5 33 VAL B N 1
ATOM 897 C CA . VAL B 1 33 ? 8.586 19.109 12.977 1 72.5 33 VAL B CA 1
ATOM 898 C C . VAL B 1 33 ? 9.266 20.438 13.281 1 72.5 33 VAL B C 1
ATOM 900 O O . VAL B 1 33 ? 10.359 20.703 12.773 1 72.5 33 VAL B O 1
ATOM 903 N N . CYS B 1 34 ? 8.523 21.172 13.969 1 70.38 34 CYS B N 1
ATOM 904 C CA . CYS B 1 34 ? 9.086 22.469 14.359 1 70.38 34 CYS B CA 1
ATOM 905 C C . CYS B 1 34 ? 10.5 22.297 14.906 1 70.38 34 CYS B C 1
ATOM 907 O O . CYS B 1 34 ? 10.812 21.297 15.539 1 70.38 34 CYS B O 1
ATOM 909 N N . CYS B 1 35 ? 11.383 23.375 14.5 1 73.25 35 CYS B N 1
ATOM 910 C CA . CYS B 1 35 ? 12.727 23.547 15.047 1 73.25 35 CYS B CA 1
ATOM 911 C C . CYS B 1 35 ? 13.68 22.5 14.484 1 73.25 35 CYS B C 1
ATOM 913 O O . CYS B 1 35 ? 14.555 22 15.203 1 73.25 35 CYS B O 1
ATOM 915 N N . GLY B 1 36 ? 13.359 22.094 13.344 1 66.56 36 GLY B N 1
ATOM 916 C CA . GLY B 1 36 ? 14.305 21.266 12.617 1 66.56 36 GLY B CA 1
ATOM 917 C C . GLY B 1 36 ? 14.188 19.797 12.953 1 66.56 36 GLY B C 1
ATOM 918 O O . GLY B 1 36 ? 14.969 18.969 12.461 1 66.56 36 GLY B O 1
ATOM 919 N N . GLY B 1 37 ? 13.227 19.469 13.828 1 73.69 37 GLY B N 1
ATOM 920 C CA . GLY B 1 37 ? 13.094 18.062 14.211 1 73.69 37 GLY B CA 1
ATOM 921 C C . GLY B 1 37 ? 12.344 17.234 13.188 1 73.69 37 GLY B C 1
ATOM 922 O O . GLY B 1 37 ? 11.859 17.766 12.18 1 73.69 37 GLY B O 1
ATOM 923 N N . ARG B 1 38 ? 12.727 15.945 13.211 1 77.69 38 ARG B N 1
ATOM 924 C CA . ARG B 1 38 ? 12 15.023 12.344 1 77.69 38 ARG B CA 1
ATOM 925 C C . ARG B 1 38 ? 11.25 13.984 13.172 1 77.69 38 ARG B C 1
ATOM 927 O O . ARG B 1 38 ? 11.734 13.539 14.211 1 77.69 38 ARG B O 1
ATOM 934 N N . GLU B 1 39 ? 9.977 13.734 12.734 1 83.5 39 GLU B N 1
ATOM 935 C CA . GLU B 1 39 ? 9.164 12.688 13.344 1 83.5 39 GLU B CA 1
ATOM 936 C C . GLU B 1 39 ? 8.805 11.609 12.328 1 83.5 39 GLU B C 1
ATOM 938 O O . GLU B 1 39 ? 8.438 11.914 11.188 1 83.5 39 GLU B O 1
ATOM 943 N N . LYS B 1 40 ? 9.086 10.477 12.758 1 88.19 40 LYS B N 1
ATOM 944 C CA . LYS B 1 40 ? 8.727 9.344 11.906 1 88.19 40 LYS B CA 1
ATOM 945 C C . LYS B 1 40 ? 7.477 8.641 12.43 1 88.19 40 LYS B C 1
ATOM 947 O O . LYS B 1 40 ? 7.363 8.375 13.625 1 88.19 40 LYS B O 1
ATOM 952 N N . LYS B 1 41 ? 6.504 8.43 11.586 1 90.94 41 LYS B N 1
ATOM 953 C CA . LYS B 1 41 ? 5.312 7.656 11.914 1 90.94 41 LYS B CA 1
ATOM 954 C C . LYS B 1 41 ? 5.16 6.457 10.984 1 90.94 41 LYS B C 1
ATOM 956 O O . LYS B 1 41 ? 5.383 6.566 9.773 1 90.94 41 LYS B O 1
ATOM 961 N N . ASP B 1 42 ? 4.805 5.398 11.633 1 93.5 42 ASP B N 1
ATOM 962 C CA . ASP B 1 42 ? 4.598 4.168 10.875 1 93.5 42 ASP B CA 1
ATOM 963 C C . ASP B 1 42 ? 3.117 3.793 10.828 1 93.5 42 ASP B C 1
ATOM 965 O O . ASP B 1 42 ? 2.404 3.938 11.828 1 93.5 42 ASP B O 1
ATOM 969 N N . TYR B 1 43 ? 2.727 3.381 9.711 1 94.88 43 TYR B N 1
ATOM 970 C CA . TYR B 1 43 ? 1.345 2.959 9.516 1 94.88 43 TYR B CA 1
ATOM 971 C C . TYR B 1 43 ? 1.28 1.527 9 1 94.88 43 TYR B C 1
ATOM 973 O O . TYR B 1 43 ? 2.078 1.134 8.141 1 94.88 43 TYR B O 1
ATOM 981 N N . ASP B 1 44 ? 0.379 0.774 9.539 1 95.88 44 ASP B N 1
ATOM 982 C CA . ASP B 1 44 ? -0.004 -0.512 8.969 1 95.88 44 ASP B CA 1
ATOM 983 C C . ASP B 1 44 ? -0.985 -0.327 7.809 1 95.88 44 ASP B C 1
ATOM 985 O O . ASP B 1 44 ? -2.105 0.146 8.008 1 95.88 44 ASP B O 1
ATOM 989 N N . LEU B 1 45 ? -0.519 -0.764 6.598 1 96.62 45 LEU B N 1
ATOM 990 C CA . LEU B 1 45 ? -1.4 -0.557 5.453 1 96.62 45 LEU B CA 1
ATOM 991 C C . LEU B 1 45 ? -2.234 -1.803 5.18 1 96.62 45 LEU B C 1
ATOM 993 O O . LEU B 1 45 ? -3.152 -1.771 4.355 1 96.62 45 LEU B O 1
ATOM 997 N N . GLY B 1 46 ? -1.864 -2.924 5.832 1 96.75 46 GLY B N 1
ATOM 998 C CA . GLY B 1 46 ? -2.668 -4.125 5.652 1 96.75 46 GLY B CA 1
ATOM 999 C C . GLY B 1 46 ? -1.876 -5.297 5.105 1 96.75 46 GLY B C 1
ATOM 1000 O O . GLY B 1 46 ? -0.668 -5.395 5.328 1 96.75 46 GLY B O 1
ATOM 1001 N N . TRP B 1 47 ? -2.701 -6.254 4.559 1 97.56 47 TRP B N 1
ATOM 1002 C CA . TRP B 1 47 ? -2.066 -7.48 4.082 1 97.56 47 TRP B CA 1
ATOM 1003 C C . TRP B 1 47 ? -2.801 -8.039 2.869 1 97.56 47 TRP B C 1
ATOM 1005 O O . TRP B 1 47 ? -3.957 -7.688 2.619 1 97.56 47 TRP B O 1
ATOM 1015 N N . ILE B 1 48 ? -2.113 -8.82 2.104 1 96 48 ILE B N 1
ATOM 1016 C CA . ILE B 1 48 ? -2.619 -9.508 0.921 1 96 48 ILE B CA 1
ATOM 1017 C C . ILE B 1 48 ? -2.318 -11 1.026 1 96 48 ILE B C 1
ATOM 1019 O O . ILE B 1 48 ? -1.167 -11.391 1.231 1 96 48 ILE B O 1
ATOM 1023 N N . GLU B 1 49 ? -3.369 -11.805 0.826 1 94.94 49 GLU B N 1
ATOM 1024 C CA . GLU B 1 49 ? -3.166 -13.25 0.851 1 94.94 49 GLU B CA 1
ATOM 1025 C C . GLU B 1 49 ? -2.961 -13.797 -0.557 1 94.94 49 GLU B C 1
ATOM 1027 O O . GLU B 1 49 ? -3.629 -13.375 -1.501 1 94.94 49 GLU B O 1
ATOM 1032 N N . ASN B 1 50 ? -2.018 -14.727 -0.702 1 92.19 50 ASN B N 1
ATOM 1033 C CA . ASN B 1 50 ? -1.733 -15.438 -1.945 1 92.19 50 ASN B CA 1
ATOM 1034 C C . ASN B 1 50 ? -1.557 -14.477 -3.113 1 92.19 50 ASN B C 1
ATOM 1036 O O . ASN B 1 50 ? -2.256 -14.578 -4.121 1 92.19 50 ASN B O 1
ATOM 1040 N N . PRO B 1 51 ? -0.487 -13.656 -2.912 1 90.62 51 PRO B N 1
ATOM 1041 C CA . PRO B 1 51 ? -0.256 -12.703 -3.998 1 90.62 51 PRO B CA 1
ATOM 1042 C C . PRO B 1 51 ? 0.155 -13.383 -5.301 1 90.62 51 PRO B C 1
ATOM 1044 O O . PRO B 1 51 ? 0.941 -14.336 -5.285 1 90.62 51 PRO B O 1
ATOM 1047 N N . LYS B 1 52 ? -0.38 -13.039 -6.328 1 86.56 52 LYS B N 1
ATOM 1048 C CA . LYS B 1 52 ? 0.009 -13.602 -7.621 1 86.56 52 LYS B CA 1
ATOM 1049 C C . LYS B 1 52 ? 0.749 -12.562 -8.461 1 86.56 52 LYS B C 1
ATOM 1051 O O . LYS B 1 52 ? 1.962 -12.664 -8.656 1 86.56 52 LYS B O 1
ATOM 1056 N N . ASP B 1 53 ? 0.181 -11.789 -9.211 1 91.75 53 ASP B N 1
ATOM 1057 C CA . ASP B 1 53 ? 0.753 -10.719 -10.023 1 91.75 53 ASP B CA 1
ATOM 1058 C C . ASP B 1 53 ? 0.506 -9.352 -9.391 1 91.75 53 ASP B C 1
ATOM 1060 O O . ASP B 1 53 ? -0.632 -8.883 -9.336 1 91.75 53 ASP B O 1
ATOM 1064 N N . MET B 1 54 ? 1.756 -8.875 -8.836 1 95.12 54 MET B N 1
ATOM 1065 C CA . MET B 1 54 ? 1.615 -7.555 -8.234 1 95.12 54 MET B CA 1
ATOM 1066 C C . MET B 1 54 ? 2.896 -6.742 -8.398 1 95.12 54 MET B C 1
ATOM 1068 O O . MET B 1 54 ? 3.967 -7.305 -8.633 1 95.12 54 MET B O 1
ATOM 1072 N N . LYS B 1 55 ? 2.654 -5.473 -8.336 1 97.31 55 LYS B N 1
ATOM 1073 C CA . LYS B 1 55 ? 3.773 -4.535 -8.359 1 97.31 55 LYS B CA 1
ATOM 1074 C C . LYS B 1 55 ? 3.672 -3.537 -7.203 1 97.31 55 LYS B C 1
ATOM 1076 O O . LYS B 1 55 ? 2.611 -2.955 -6.973 1 97.31 55 LYS B O 1
ATOM 1081 N N . LEU B 1 56 ? 4.797 -3.418 -6.453 1 96.94 56 LEU B N 1
ATOM 1082 C CA . LEU B 1 56 ? 4.918 -2.414 -5.402 1 96.94 56 LEU B CA 1
ATOM 1083 C C . LEU B 1 56 ? 6.059 -1.449 -5.703 1 96.94 56 LEU B C 1
ATOM 1085 O O . LEU B 1 56 ? 7.156 -1.873 -6.07 1 96.94 56 LEU B O 1
ATOM 1089 N N . THR B 1 57 ? 5.703 -0.201 -5.531 1 97.19 57 THR B N 1
ATOM 1090 C CA . THR B 1 57 ? 6.723 0.817 -5.773 1 97.19 57 THR B CA 1
ATOM 1091 C C . THR B 1 57 ? 7.008 1.608 -4.504 1 97.19 57 THR B C 1
ATOM 1093 O O . THR B 1 57 ? 6.309 1.455 -3.498 1 97.19 57 THR B O 1
ATOM 1096 N N . THR B 1 58 ? 8.086 2.402 -4.48 1 96.31 58 THR B N 1
ATOM 1097 C CA . THR B 1 58 ? 8.469 3.273 -3.377 1 96.31 58 THR B CA 1
ATOM 1098 C C . THR B 1 58 ? 8.875 2.451 -2.156 1 96.31 58 THR B C 1
ATOM 1100 O O . THR B 1 58 ? 8.609 2.848 -1.02 1 96.31 58 THR B O 1
ATOM 1103 N N . VAL B 1 59 ? 9.484 1.305 -2.465 1 96.69 59 VAL B N 1
ATOM 1104 C CA . VAL B 1 59 ? 9.836 0.391 -1.383 1 96.69 59 VAL B CA 1
ATOM 1105 C C . VAL B 1 59 ? 11.211 0.746 -0.832 1 96.69 59 VAL B C 1
ATOM 1107 O O . VAL B 1 59 ? 12.188 0.818 -1.583 1 96.69 59 VAL B O 1
ATOM 1110 N N . LYS B 1 60 ? 11.266 1.015 0.397 1 96.5 60 LYS B N 1
ATOM 1111 C CA . LYS B 1 60 ? 12.539 1.264 1.058 1 96.5 60 LYS B CA 1
ATOM 1112 C C . LYS B 1 60 ? 13.289 -0.041 1.325 1 96.5 60 LYS B C 1
ATOM 1114 O O . LYS B 1 60 ? 14.492 -0.128 1.105 1 96.5 60 LYS B O 1
ATOM 1119 N N . ASP B 1 61 ? 12.461 -0.982 1.821 1 95.75 61 ASP B N 1
ATOM 1120 C CA . ASP B 1 61 ? 13.039 -2.273 2.182 1 95.75 61 ASP B CA 1
ATOM 1121 C C . ASP B 1 61 ? 11.969 -3.363 2.215 1 95.75 61 ASP B C 1
ATOM 1123 O O . ASP B 1 61 ? 10.773 -3.066 2.252 1 95.75 61 ASP B O 1
ATOM 1127 N N . TYR B 1 62 ? 12.469 -4.676 2.068 1 97 62 TYR B N 1
ATOM 1128 C CA . TYR B 1 62 ? 11.562 -5.805 2.254 1 97 62 TYR B CA 1
ATOM 1129 C C . TYR B 1 62 ? 12.305 -7.012 2.811 1 97 62 TYR B C 1
ATOM 1131 O O . TYR B 1 62 ? 13.531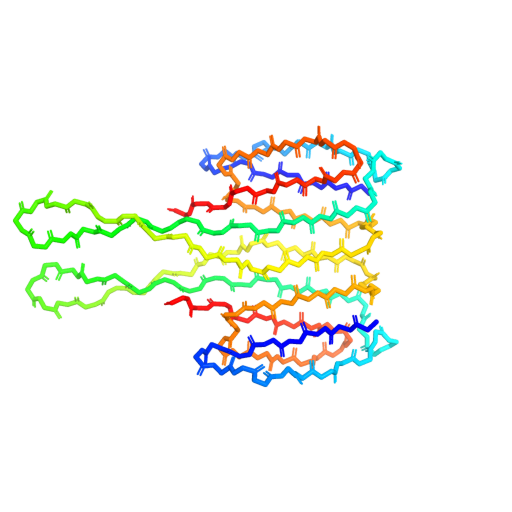 -7.102 2.699 1 97 62 TYR B O 1
ATOM 1139 N N . GLU B 1 63 ? 11.555 -7.828 3.424 1 97.06 63 GLU B N 1
ATOM 1140 C CA . GLU B 1 63 ? 12.078 -9.078 3.963 1 97.06 63 GL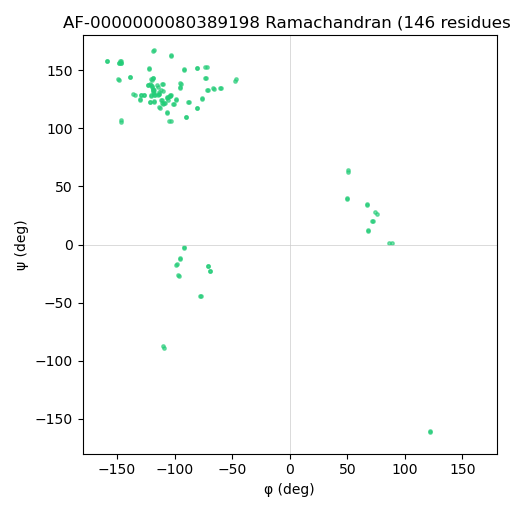U B CA 1
ATOM 1141 C C . GLU B 1 63 ? 11.102 -10.234 3.73 1 97.06 63 GLU B C 1
ATOM 1143 O O . GLU B 1 63 ? 9.883 -10.031 3.711 1 97.06 63 GLU B O 1
ATOM 1148 N N . ILE B 1 64 ? 11.688 -11.383 3.475 1 96.44 64 ILE B N 1
ATOM 1149 C CA . ILE B 1 64 ? 10.867 -12.586 3.393 1 96.44 64 ILE B CA 1
ATOM 1150 C C . ILE B 1 64 ? 11.203 -13.516 4.555 1 96.44 64 ILE B C 1
ATOM 1152 O O . ILE B 1 64 ? 12.352 -13.953 4.703 1 96.44 64 ILE B O 1
ATOM 1156 N N . LYS B 1 65 ? 10.211 -13.758 5.387 1 96.25 65 LYS B N 1
ATOM 1157 C CA . LYS B 1 65 ? 10.344 -14.695 6.5 1 96.25 65 LYS B CA 1
ATOM 1158 C C . LYS B 1 65 ? 9.133 -15.617 6.598 1 96.25 65 LYS B C 1
ATOM 1160 O O . LYS B 1 65 ? 7.992 -15.148 6.602 1 96.25 65 LYS B O 1
ATOM 1165 N N . ASP B 1 66 ? 9.312 -16.938 6.672 1 96.5 66 ASP B N 1
ATOM 1166 C CA . ASP B 1 66 ? 8.25 -17.922 6.801 1 96.5 66 ASP B CA 1
ATOM 1167 C C . ASP B 1 66 ? 7.152 -17.688 5.766 1 96.5 66 ASP B C 1
ATOM 1169 O O . ASP B 1 66 ? 5.965 -17.672 6.102 1 96.5 66 ASP B O 1
ATOM 1173 N N . ARG B 1 67 ? 7.559 -17.328 4.52 1 96 67 ARG B N 1
ATOM 1174 C CA . ARG B 1 67 ? 6.715 -17.188 3.338 1 96 67 ARG B CA 1
ATOM 1175 C C . ARG B 1 67 ? 5.816 -15.961 3.449 1 96 67 ARG B C 1
ATOM 1177 O O . ARG B 1 67 ? 4.758 -15.898 2.822 1 96 67 ARG B O 1
ATOM 1184 N N . VAL B 1 68 ? 6.234 -15.078 4.316 1 97.19 68 VAL B N 1
ATOM 1185 C CA . VAL B 1 68 ? 5.582 -13.773 4.418 1 97.19 68 VAL B CA 1
ATOM 1186 C C . VAL B 1 68 ? 6.523 -12.688 3.902 1 97.19 68 VAL B C 1
ATOM 1188 O O . VAL B 1 68 ? 7.633 -12.523 4.414 1 97.19 68 VAL B O 1
ATOM 1191 N N . LEU B 1 69 ? 6.051 -11.984 2.895 1 98.06 69 LEU B N 1
ATOM 1192 C CA . LEU B 1 69 ? 6.781 -10.828 2.391 1 98.06 69 LEU B CA 1
ATOM 1193 C C . LEU B 1 69 ? 6.355 -9.555 3.115 1 98.06 69 LEU B C 1
ATOM 1195 O O . LEU B 1 69 ? 5.227 -9.094 2.949 1 98.06 69 LEU B O 1
ATOM 1199 N N . GLU B 1 70 ? 7.262 -9.062 3.918 1 98.19 70 GLU B N 1
ATOM 1200 C CA . GLU B 1 70 ? 7 -7.793 4.59 1 98.19 70 GLU B CA 1
ATOM 1201 C C . GLU B 1 70 ? 7.68 -6.637 3.861 1 98.19 70 GLU B C 1
ATOM 1203 O O . GLU B 1 70 ? 8.891 -6.656 3.646 1 98.19 70 GLU B O 1
ATOM 1208 N N . VAL B 1 71 ? 6.844 -5.602 3.482 1 97.88 71 VAL B N 1
ATOM 1209 C CA . VAL B 1 71 ? 7.34 -4.504 2.656 1 97.88 71 VAL B CA 1
ATOM 1210 C C . VAL B 1 71 ? 7.23 -3.188 3.422 1 97.88 71 VAL B C 1
ATOM 1212 O O . VAL B 1 71 ? 6.199 -2.906 4.039 1 97.88 71 VAL B O 1
ATOM 1215 N N . TRP B 1 72 ? 8.336 -2.434 3.436 1 97.81 72 TRP B N 1
ATOM 1216 C CA . TRP B 1 72 ? 8.352 -1.097 4.023 1 97.81 72 TRP B CA 1
ATOM 1217 C C . TRP B 1 72 ? 8.398 -0.027 2.936 1 97.81 72 TRP B C 1
ATOM 1219 O O . TRP B 1 72 ? 9.422 0.132 2.26 1 97.81 72 TRP B O 1
ATOM 1229 N N . ILE B 1 73 ? 7.305 0.703 2.869 1 97.06 73 ILE B N 1
ATOM 1230 C CA . ILE B 1 73 ? 7.172 1.8 1.916 1 97.06 73 ILE B CA 1
ATOM 1231 C C . ILE B 1 73 ? 7.555 3.117 2.588 1 97.06 73 ILE B C 1
ATOM 1233 O O . ILE B 1 73 ? 7.156 3.377 3.727 1 97.06 73 ILE B O 1
ATOM 1237 N N . GLU B 1 74 ? 8.305 3.885 1.896 1 94.69 74 GLU B N 1
ATOM 1238 C CA . GLU B 1 74 ? 8.695 5.195 2.404 1 94.69 74 GLU B CA 1
ATOM 1239 C C . GLU B 1 74 ? 8.836 6.207 1.269 1 94.69 74 GLU B C 1
ATOM 1241 O O . GLU B 1 74 ? 9.852 6.2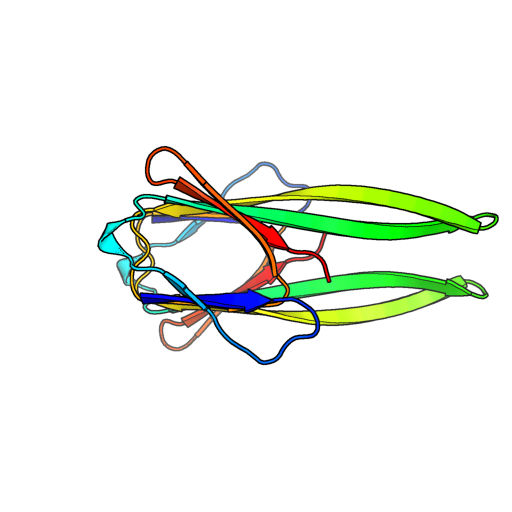15 0.564 1 94.69 74 GLU B O 1
ATOM 1246 N N . PRO B 1 75 ? 7.926 7.023 1.238 1 89 75 PRO B N 1
ATOM 1247 C CA . PRO B 1 75 ? 8 8.023 0.167 1 89 75 PRO B CA 1
ATOM 1248 C C . PRO B 1 75 ? 9.016 9.125 0.46 1 89 75 PRO B C 1
ATOM 1250 O O . PRO B 1 75 ? 9.281 9.43 1.626 1 89 75 PRO B O 1
#

Foldseek 3Di:
DEWEAEAPGPDIDDDALVLAQKEWEKEWEWDQDPPRDIDIDMDGPDMDGSDDDYYDYQWNDWDADPRYIYTYHYD/DEWEAEAPGDDIDDDALVLAQKEWEKEWEWDQDPPRDIDIDMDGPDMDGSDDDDYDYQWNDWDADPRYIYTYHYD

Solvent-accessible surface area (backbone atoms only — not comparable to full-atom values): 7690 Å² total; per-residue (Å²): 74,34,34,40,21,36,48,99,45,85,60,68,44,82,40,64,32,89,62,31,50,30,38,37,41,32,38,44,44,78,40,82,37,85,92,80,37,76,44,75,48,76,42,72,36,37,37,36,39,59,53,42,43,30,36,38,33,33,27,69,47,73,47,78,54,96,35,29,35,39,36,36,27,38,120,72,34,34,40,22,36,47,98,46,86,61,68,44,82,40,63,32,90,63,31,50,28,38,37,41,31,38,43,44,76,40,81,39,84,93,80,36,76,45,75,48,78,42,70,37,37,36,37,40,58,51,41,42,31,36,38,34,34,27,69,47,72,48,77,56,97,37,30,36,39,36,37,27,38,121